Protein AF-A0A943I170-F1 (afdb_monomer)

Secondary structure (DSSP, 8-state):
--HHHHHHHHTS-HHHHHHHHTTSS---HHHHHHHHHHHT--THHHHS--SS-GGGS-SSHHHHHHHHHHHH-HHHHHHHHHTTT--HHHHHHHHHHHHHHHHHHTT--

InterPro domains:
  IPR001387 Cro/C1-type, helix-turn-helix domain [PF01381] (1-44)
  IPR001387 Cro/C1-type, helix-turn-helix domain [PS50943] (1-46)
  IPR001387 Cro/C1-type, helix-turn-helix domain [cd00093] (1-46)
  IPR010982 Lambda repressor-like, DNA-binding domain superfamily [G3DSA:1.10.260.40] (1-48)
  IPR010982 Lambda repressor-like, DNA-binding domain superfamily [SSF47413] (1-51)

Solvent-accessible surface area (backbone atoms only — not comparable to full-atom values): 6613 Å² total; per-residue (Å²): 139,52,65,61,59,52,13,62,76,70,74,48,54,49,69,56,52,53,31,40,79,67,68,75,44,78,78,56,69,75,54,44,50,51,48,19,65,73,70,71,44,63,59,58,76,81,66,60,78,79,82,78,60,82,72,67,83,41,91,47,68,67,59,37,52,50,50,51,53,36,70,75,31,66,68,56,36,52,54,52,61,74,47,68,86,54,54,72,67,59,47,51,52,52,52,52,49,54,52,50,52,53,57,53,59,70,70,74,113

Organism: NCBI:txid187327

Sequence (109 aa):
MSQTELSEMLGVSRSTVNKWMKQKAVPRMGLIEKMSSIFGVPKSFFLEEDAGDKRTYYLNPETAEMAEKLHSNEGLRILFKASEDLDPQKMKEVYNYINYLKSKEHNNE

Structure (mmCIF, N/CA/C/O backbone):
data_AF-A0A943I170-F1
#
_entry.id   AF-A0A943I170-F1
#
loop_
_atom_site.group_PDB
_atom_site.id
_atom_site.type_symbol
_atom_site.label_atom_id
_atom_site.label_alt_id
_atom_site.label_comp_id
_atom_site.label_asym_id
_atom_site.label_entity_id
_atom_site.label_seq_id
_atom_site.pdbx_PDB_ins_code
_atom_site.Cartn_x
_atom_site.Cartn_y
_atom_site.Cartn_z
_atom_site.occupancy
_atom_site.B_iso_or_equiv
_atom_site.auth_seq_id
_atom_site.auth_comp_id
_atom_site.auth_asym_id
_atom_site.auth_atom_id
_atom_site.pdbx_PDB_model_num
ATOM 1 N N . MET A 1 1 ? 0.242 -6.579 -10.118 1.00 81.25 1 MET A N 1
ATOM 2 C CA . MET A 1 1 ? 1.076 -6.186 -11.271 1.00 81.25 1 MET A CA 1
ATOM 3 C C . MET A 1 1 ? 2.296 -7.093 -11.354 1.00 81.25 1 MET A C 1
ATOM 5 O O . MET A 1 1 ? 2.955 -7.308 -10.342 1.00 81.25 1 MET A O 1
ATOM 9 N N . SER A 1 2 ? 2.583 -7.642 -12.530 1.00 93.56 2 SER A N 1
ATOM 10 C CA . SER A 1 2 ? 3.730 -8.508 -12.818 1.00 93.56 2 SER A CA 1
ATOM 11 C C . SER A 1 2 ? 4.931 -7.721 -13.372 1.00 93.56 2 SER A C 1
ATOM 13 O O . SER A 1 2 ? 4.800 -6.585 -13.824 1.00 93.56 2 SER A O 1
ATOM 15 N N . GLN A 1 3 ? 6.125 -8.334 -13.378 1.00 91.75 3 GLN A N 1
ATOM 16 C CA . GLN A 1 3 ? 7.323 -7.732 -13.992 1.00 91.75 3 GLN A CA 1
ATOM 17 C C . GLN A 1 3 ? 7.149 -7.458 -15.491 1.00 91.75 3 GLN A C 1
ATOM 19 O O . GLN A 1 3 ? 7.738 -6.512 -16.007 1.00 91.75 3 GLN A O 1
ATOM 24 N N . THR A 1 4 ? 6.392 -8.313 -16.183 1.00 95.00 4 THR A N 1
ATOM 25 C CA . THR A 1 4 ? 6.125 -8.183 -17.619 1.00 95.00 4 THR A CA 1
ATOM 26 C C . THR A 1 4 ? 5.271 -6.947 -17.875 1.00 95.00 4 THR A C 1
ATOM 28 O O . THR A 1 4 ? 5.708 -6.063 -18.606 1.00 95.00 4 THR A O 1
ATOM 31 N N . GLU A 1 5 ? 4.144 -6.824 -17.169 1.00 95.31 5 GLU A N 1
ATOM 32 C CA . GLU A 1 5 ? 3.248 -5.662 -17.256 1.00 95.31 5 GLU A CA 1
ATOM 33 C C . GLU A 1 5 ? 3.996 -4.356 -16.955 1.00 95.31 5 GLU A C 1
ATOM 35 O O . GLU A 1 5 ? 3.938 -3.407 -17.730 1.00 95.31 5 GLU A O 1
ATOM 40 N N . LEU A 1 6 ? 4.791 -4.322 -15.877 1.00 94.62 6 LEU A N 1
ATOM 41 C CA . LEU A 1 6 ? 5.575 -3.134 -15.526 1.00 94.62 6 LEU A CA 1
ATOM 42 C C . LEU A 1 6 ? 6.596 -2.769 -16.614 1.00 94.62 6 LEU A C 1
ATOM 44 O O . LEU A 1 6 ? 6.826 -1.592 -16.891 1.00 94.62 6 LEU A O 1
ATOM 48 N N . SER A 1 7 ? 7.227 -3.771 -17.231 1.00 96.00 7 SER A N 1
ATOM 49 C CA . SER A 1 7 ? 8.207 -3.544 -18.293 1.00 96.00 7 SER A CA 1
ATOM 50 C C . SER A 1 7 ? 7.566 -2.947 -19.550 1.00 96.00 7 SER A C 1
ATOM 52 O O . SER A 1 7 ? 8.119 -2.010 -20.126 1.00 96.00 7 SER A O 1
ATOM 54 N N . GLU A 1 8 ? 6.362 -3.406 -19.900 1.00 96.25 8 GLU A N 1
ATOM 55 C CA . GLU A 1 8 ? 5.566 -2.881 -21.012 1.00 96.25 8 GLU A CA 1
ATOM 56 C C . GLU A 1 8 ? 5.119 -1.440 -20.740 1.00 96.25 8 GLU A C 1
ATOM 58 O O . GLU A 1 8 ? 5.350 -0.563 -21.571 1.00 96.25 8 GLU A O 1
ATOM 63 N N . MET A 1 9 ? 4.588 -1.160 -19.544 1.00 94.75 9 MET A N 1
ATOM 64 C CA . MET A 1 9 ? 4.162 0.189 -19.139 1.00 94.75 9 MET A CA 1
ATOM 65 C C . MET A 1 9 ? 5.314 1.205 -19.150 1.00 94.75 9 MET A C 1
ATOM 67 O O . MET A 1 9 ? 5.128 2.373 -19.494 1.00 94.75 9 MET A O 1
ATOM 71 N N . LEU A 1 10 ? 6.520 0.775 -18.774 1.00 95.19 10 LEU A N 1
ATOM 72 C CA . LEU A 1 10 ? 7.703 1.635 -18.736 1.00 95.19 10 LEU A CA 1
ATOM 73 C C . LEU A 1 10 ? 8.452 1.707 -20.076 1.00 95.19 10 LEU A C 1
ATOM 75 O O . LEU A 1 10 ? 9.335 2.558 -20.223 1.00 95.19 10 LEU A O 1
ATOM 79 N N . GLY A 1 11 ? 8.110 0.854 -21.047 1.00 95.75 11 GLY A N 1
ATOM 80 C CA . GLY A 1 11 ? 8.807 0.753 -22.330 1.00 95.75 11 GLY A CA 1
ATOM 81 C C . GLY A 1 11 ? 10.245 0.242 -22.193 1.00 95.75 11 GLY A C 1
ATOM 82 O O . GLY A 1 11 ? 11.139 0.702 -22.903 1.00 95.75 11 GLY A O 1
ATOM 83 N N . VAL A 1 12 ? 10.498 -0.668 -21.248 1.00 96.00 12 VAL A N 1
ATOM 84 C CA . VAL A 1 12 ? 11.820 -1.267 -20.997 1.00 96.00 12 VAL A CA 1
ATOM 85 C C . VAL A 1 12 ? 11.753 -2.789 -21.076 1.00 96.00 12 VAL A C 1
ATOM 87 O O . VAL A 1 12 ? 10.689 -3.386 -20.996 1.00 96.00 12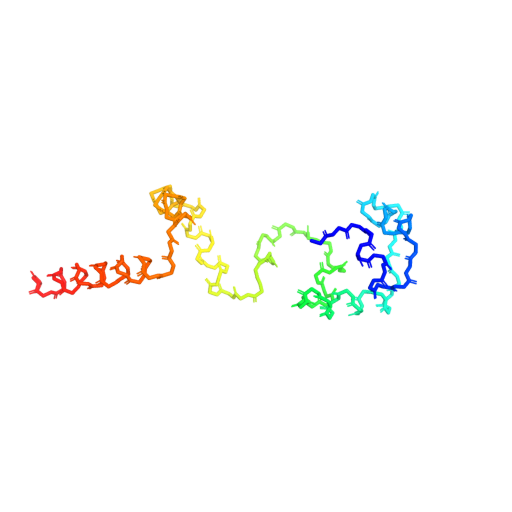 VAL A O 1
ATOM 90 N N . SER A 1 13 ? 12.902 -3.457 -21.196 1.00 96.81 13 SER A N 1
ATOM 91 C CA . SER A 1 13 ? 12.920 -4.924 -21.169 1.00 96.81 13 SER A CA 1
ATOM 92 C C . SER A 1 13 ? 12.587 -5.472 -19.775 1.00 96.81 13 SER A C 1
ATOM 94 O O . SER A 1 13 ? 13.012 -4.912 -18.758 1.00 96.81 13 SER A O 1
ATOM 96 N N . ARG A 1 14 ? 11.938 -6.641 -19.710 1.00 96.56 14 ARG A N 1
ATOM 97 C CA . ARG A 1 14 ? 11.738 -7.383 -18.450 1.00 96.56 14 ARG A CA 1
ATOM 98 C C . ARG A 1 14 ? 13.057 -7.638 -17.711 1.00 96.56 14 ARG A C 1
ATOM 100 O O . ARG A 1 14 ? 13.119 -7.550 -16.486 1.00 96.56 14 ARG A O 1
ATOM 107 N N . SER A 1 15 ? 14.138 -7.892 -18.450 1.00 96.00 15 SER A N 1
ATOM 108 C CA . SER A 1 15 ? 15.486 -8.054 -17.894 1.00 96.00 15 SER A CA 1
ATOM 109 C C . SER A 1 15 ? 15.988 -6.791 -17.188 1.00 96.00 15 SER A C 1
ATOM 111 O O . SER A 1 15 ? 16.687 -6.901 -16.182 1.00 96.00 15 SER A O 1
ATOM 113 N N . THR A 1 16 ? 15.623 -5.601 -17.676 1.00 96.00 16 THR A N 1
ATOM 114 C CA . THR A 1 16 ? 15.939 -4.316 -17.036 1.00 96.00 16 THR A CA 1
ATOM 115 C C . THR A 1 16 ? 15.223 -4.196 -15.692 1.00 96.00 16 THR A C 1
ATOM 117 O O . THR A 1 16 ? 15.877 -3.944 -14.684 1.00 96.00 16 THR A O 1
ATOM 120 N N . VAL A 1 17 ? 13.916 -4.477 -15.654 1.00 95.25 17 VAL A N 1
ATOM 121 C CA . VAL A 1 17 ? 13.124 -4.472 -14.410 1.00 95.25 17 VAL A CA 1
ATOM 122 C C . VAL A 1 17 ? 13.682 -5.474 -13.396 1.00 95.25 17 VAL A C 1
ATOM 124 O O . VAL A 1 17 ? 13.874 -5.146 -12.228 1.00 95.25 17 VAL A O 1
ATOM 127 N N . ASN A 1 18 ? 14.043 -6.680 -13.844 1.00 95.50 18 ASN A N 1
ATOM 128 C CA . ASN A 1 18 ? 14.649 -7.698 -12.984 1.00 95.50 18 ASN A CA 1
ATOM 129 C C . ASN A 1 18 ? 16.002 -7.254 -12.393 1.00 95.50 18 ASN A C 1
ATOM 131 O O . ASN A 1 18 ? 16.327 -7.617 -11.264 1.00 95.50 18 ASN A O 1
ATOM 135 N N . LYS A 1 19 ? 16.802 -6.462 -13.124 1.00 96.50 19 LYS A N 1
ATOM 136 C CA . LYS A 1 19 ? 18.041 -5.880 -12.576 1.00 96.50 19 LYS A CA 1
ATOM 137 C C . LYS A 1 19 ? 17.744 -4.882 -11.458 1.00 96.50 19 LYS A C 1
ATOM 139 O O . LYS A 1 19 ? 18.453 -4.921 -10.458 1.00 96.50 19 LYS A O 1
ATOM 144 N N . TRP A 1 20 ? 16.708 -4.051 -11.599 1.00 94.12 20 TRP A N 1
ATOM 145 C CA . TRP A 1 20 ? 16.290 -3.108 -10.555 1.00 94.12 20 TRP A CA 1
ATOM 146 C C . TRP A 1 20 ? 15.803 -3.825 -9.296 1.00 94.12 20 TRP A C 1
ATOM 148 O O . TRP A 1 20 ? 16.264 -3.517 -8.205 1.00 94.12 20 TRP A O 1
ATOM 158 N N . MET A 1 21 ? 14.966 -4.858 -9.441 1.00 89.81 21 MET A N 1
ATOM 159 C CA . MET A 1 21 ? 14.481 -5.648 -8.297 1.00 89.81 21 MET A CA 1
ATOM 160 C C . MET A 1 21 ? 15.603 -6.376 -7.549 1.00 89.81 21 MET A C 1
ATOM 162 O O . MET A 1 21 ? 15.507 -6.603 -6.350 1.00 89.81 21 MET A O 1
ATOM 166 N N . LYS A 1 22 ? 16.678 -6.742 -8.256 1.00 92.94 22 LYS A N 1
ATOM 167 C CA . LYS A 1 22 ? 17.887 -7.338 -7.669 1.00 92.94 22 LYS A CA 1
ATOM 168 C C . LYS A 1 22 ? 18.918 -6.297 -7.224 1.00 92.94 22 LYS A C 1
ATOM 170 O O . LYS A 1 22 ? 20.045 -6.687 -6.933 1.00 92.94 22 LYS A O 1
ATOM 175 N N . GLN A 1 23 ? 18.574 -5.007 -7.264 1.00 89.31 23 GLN A N 1
ATOM 176 C CA . GLN A 1 23 ? 19.451 -3.882 -6.920 1.00 89.31 23 GLN A CA 1
ATOM 177 C C . GLN A 1 23 ? 20.785 -3.877 -7.697 1.00 89.31 23 GLN A C 1
ATOM 179 O O . GLN A 1 23 ? 21.784 -3.320 -7.262 1.00 89.31 23 GLN A O 1
ATOM 184 N N . LYS A 1 24 ? 20.816 -4.492 -8.888 1.00 93.94 24 LYS A N 1
ATOM 185 C CA . LYS A 1 24 ? 22.007 -4.540 -9.759 1.00 93.94 24 LYS A CA 1
ATOM 186 C C . LYS A 1 24 ? 22.147 -3.307 -10.649 1.00 93.94 24 LYS A C 1
ATOM 188 O O . LYS A 1 24 ? 23.150 -3.153 -11.338 1.00 93.94 24 LYS A O 1
ATOM 193 N N . ALA A 1 25 ? 21.098 -2.498 -10.721 1.00 92.75 25 ALA A N 1
ATOM 194 C CA . ALA A 1 25 ? 21.035 -1.248 -11.457 1.00 92.75 25 ALA A CA 1
ATOM 195 C C . ALA A 1 25 ? 19.934 -0.378 -10.844 1.00 92.75 25 ALA A C 1
ATOM 197 O O . ALA A 1 25 ? 19.016 -0.906 -10.217 1.00 92.75 25 ALA A O 1
ATOM 198 N N . VAL A 1 26 ? 19.982 0.924 -11.108 1.00 90.19 26 VAL A N 1
ATOM 199 C CA . VAL A 1 26 ? 18.964 1.889 -10.672 1.00 90.19 26 VAL A CA 1
ATOM 200 C C . VAL A 1 26 ? 18.241 2.449 -11.908 1.00 90.19 26 VAL A C 1
ATOM 202 O O . VAL A 1 26 ? 18.885 2.645 -12.949 1.00 90.19 26 VAL A O 1
ATOM 205 N N . PRO A 1 27 ? 16.912 2.665 -11.867 1.00 93.50 27 PRO A N 1
ATOM 206 C CA . PRO A 1 27 ? 16.194 3.325 -12.954 1.00 93.50 27 PRO A CA 1
ATOM 207 C C . PRO A 1 27 ? 16.701 4.759 -13.177 1.00 93.50 27 PRO A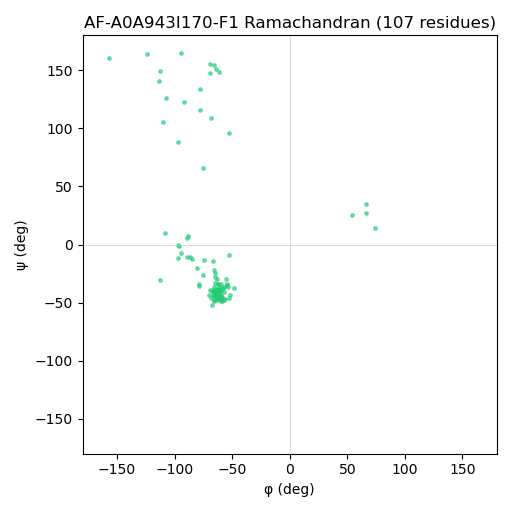 C 1
ATOM 209 O O . PRO A 1 27 ? 17.101 5.446 -12.242 1.00 93.50 27 PRO A O 1
ATOM 212 N N . ARG A 1 28 ? 16.660 5.250 -14.422 1.00 94.31 28 ARG A N 1
ATOM 213 C CA . ARG A 1 28 ? 16.944 6.672 -14.701 1.00 94.31 28 ARG A CA 1
ATOM 214 C C . ARG A 1 28 ? 15.820 7.554 -14.156 1.00 94.31 28 ARG A C 1
ATOM 216 O O . ARG A 1 28 ? 14.677 7.113 -14.124 1.00 94.31 28 ARG A O 1
ATOM 223 N N . MET A 1 29 ? 16.111 8.822 -13.856 1.00 93.56 29 MET A N 1
ATOM 224 C CA . MET A 1 29 ? 15.139 9.750 -13.253 1.0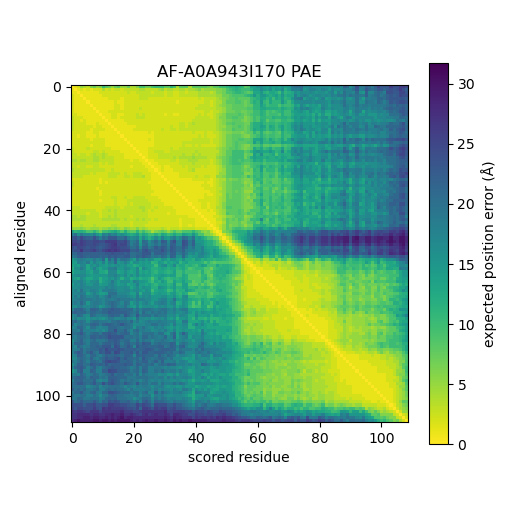0 93.56 29 MET A CA 1
ATOM 225 C C . MET A 1 29 ? 13.797 9.825 -14.008 1.00 93.56 29 MET A C 1
ATOM 227 O O . MET A 1 29 ? 12.746 9.716 -13.391 1.00 93.56 29 MET A O 1
ATOM 231 N N . GLY A 1 30 ? 13.803 9.884 -15.345 1.00 94.50 30 GLY A N 1
ATOM 232 C CA . GLY A 1 30 ? 12.553 9.887 -16.123 1.00 94.50 30 GLY A CA 1
ATOM 233 C C . GLY A 1 30 ? 11.726 8.592 -16.011 1.00 94.50 30 GLY A C 1
ATOM 234 O O . GLY A 1 30 ? 10.513 8.613 -16.189 1.00 94.50 30 GLY A O 1
ATOM 235 N N . LEU A 1 31 ? 12.354 7.454 -15.693 1.00 95.56 31 LEU A N 1
ATOM 236 C CA . LEU A 1 31 ? 11.642 6.207 -15.384 1.00 95.56 31 LEU A CA 1
ATOM 237 C C . LEU A 1 31 ? 11.102 6.218 -13.952 1.00 95.56 31 LEU A C 1
ATOM 239 O O . LEU A 1 31 ? 9.999 5.731 -13.737 1.00 95.56 31 LEU A O 1
ATOM 243 N N . ILE A 1 32 ? 11.826 6.823 -13.006 1.00 94.69 32 ILE A N 1
ATOM 244 C CA . ILE A 1 32 ? 11.345 7.047 -11.633 1.00 94.69 32 ILE A CA 1
ATOM 245 C C . ILE A 1 32 ? 10.097 7.936 -11.646 1.00 94.69 32 ILE A C 1
ATOM 247 O O . ILE A 1 32 ? 9.131 7.651 -10.948 1.00 94.69 32 ILE A O 1
ATOM 251 N N . GLU A 1 33 ? 10.065 8.965 -12.493 1.00 94.62 33 GLU A N 1
ATOM 252 C CA . GLU A 1 33 ? 8.881 9.808 -12.694 1.00 94.62 33 GLU A CA 1
ATOM 253 C C . GLU A 1 33 ? 7.683 9.028 -13.227 1.00 94.62 33 GLU A C 1
ATOM 255 O O . GLU A 1 33 ? 6.591 9.128 -12.674 1.00 94.62 33 GLU A O 1
ATOM 260 N N . LYS A 1 34 ? 7.887 8.191 -14.249 1.00 95.31 34 LYS A N 1
ATOM 261 C CA . LYS A 1 34 ? 6.820 7.321 -14.759 1.00 95.31 34 LYS A CA 1
ATOM 262 C C . LYS A 1 34 ? 6.328 6.342 -13.697 1.00 95.31 34 LYS A C 1
ATOM 264 O O . LYS A 1 34 ? 5.125 6.160 -13.558 1.00 95.31 34 LYS A O 1
ATOM 269 N N . MET A 1 35 ? 7.237 5.732 -12.938 1.00 94.12 35 MET A N 1
ATOM 270 C CA . MET A 1 35 ? 6.880 4.837 -11.834 1.00 94.12 35 MET A CA 1
ATOM 271 C C . MET A 1 35 ? 6.072 5.583 -10.768 1.00 94.12 35 MET A C 1
ATOM 273 O O . MET A 1 35 ? 5.014 5.107 -10.376 1.00 94.12 35 MET A O 1
ATOM 277 N N . SER A 1 36 ? 6.503 6.781 -10.371 1.00 93.06 36 SER A N 1
ATOM 278 C CA . SER A 1 36 ? 5.768 7.662 -9.456 1.00 93.06 36 SER A CA 1
ATOM 279 C C . SER A 1 36 ? 4.328 7.896 -9.922 1.00 93.06 36 SER A C 1
ATOM 281 O O . SER A 1 36 ? 3.400 7.714 -9.137 1.00 93.06 36 SER A O 1
ATOM 283 N N . SER A 1 37 ? 4.115 8.181 -11.211 1.00 93.38 37 SER A N 1
ATOM 284 C CA . SER A 1 37 ? 2.766 8.321 -11.773 1.00 93.38 37 SER A CA 1
ATOM 285 C C . SER A 1 37 ? 1.966 7.012 -11.805 1.00 93.38 37 SER A C 1
ATOM 287 O O . SER A 1 37 ? 0.775 7.039 -11.519 1.00 93.38 37 SER A O 1
ATOM 289 N N . ILE A 1 38 ? 2.592 5.875 -12.134 1.00 93.19 38 ILE A N 1
ATOM 290 C CA . ILE A 1 38 ? 1.924 4.559 -12.202 1.00 93.19 38 ILE A CA 1
ATOM 291 C C . ILE A 1 38 ? 1.448 4.103 -10.821 1.00 93.19 38 ILE A C 1
ATOM 293 O O . ILE A 1 38 ? 0.338 3.598 -10.682 1.00 93.19 38 ILE A O 1
ATOM 297 N N . PHE A 1 39 ? 2.300 4.255 -9.809 1.00 90.31 39 PHE A N 1
ATOM 298 C CA . PHE A 1 39 ? 2.028 3.780 -8.455 1.00 90.31 39 PHE A CA 1
ATOM 299 C C . PHE A 1 39 ? 1.315 4.815 -7.581 1.00 90.31 39 PHE A C 1
ATOM 301 O O . PHE A 1 39 ? 0.872 4.474 -6.489 1.00 90.31 39 PHE A O 1
ATOM 308 N N . GLY A 1 40 ? 1.220 6.069 -8.034 1.00 88.75 40 GLY A N 1
ATOM 309 C CA . GLY A 1 40 ? 0.635 7.156 -7.249 1.00 88.75 40 GLY A CA 1
ATOM 310 C C . GLY A 1 40 ? 1.455 7.518 -6.007 1.00 88.75 40 GLY A C 1
ATOM 311 O O . GLY A 1 40 ? 0.895 8.002 -5.029 1.00 88.75 40 GLY A O 1
ATOM 312 N N . VAL A 1 41 ? 2.769 7.277 -6.031 1.00 86.62 41 VAL A N 1
ATOM 313 C CA . VAL A 1 41 ? 3.692 7.573 -4.921 1.00 86.62 41 VAL A CA 1
ATOM 314 C C . VAL A 1 41 ? 4.651 8.695 -5.319 1.00 86.62 41 VAL A C 1
ATOM 316 O O . VAL A 1 41 ? 4.985 8.807 -6.501 1.00 86.62 41 VAL A O 1
ATOM 319 N N . PRO A 1 42 ? 5.125 9.543 -4.392 1.00 87.69 42 PRO A N 1
ATOM 320 C CA . PRO A 1 42 ? 6.092 10.590 -4.715 1.00 87.69 42 PRO A CA 1
ATOM 321 C C . PRO A 1 42 ? 7.438 9.996 -5.154 1.00 87.69 42 PRO A C 1
ATOM 323 O O . PRO A 1 42 ? 7.810 8.900 -4.749 1.00 87.69 42 PRO A O 1
ATOM 326 N N . LYS A 1 43 ? 8.213 10.739 -5.957 1.00 89.12 43 LYS A N 1
ATOM 327 C CA . LYS A 1 43 ? 9.556 10.309 -6.394 1.00 89.12 43 LYS A CA 1
ATOM 328 C C . LYS A 1 43 ? 10.488 9.955 -5.228 1.00 89.12 43 LYS A C 1
ATOM 330 O O . LYS A 1 43 ? 11.298 9.045 -5.374 1.00 89.12 43 LYS A O 1
ATOM 335 N N . SER A 1 44 ? 10.370 10.669 -4.105 1.00 84.81 44 SER A N 1
ATOM 336 C CA . SER A 1 44 ? 11.148 10.427 -2.884 1.00 84.81 44 SER A CA 1
ATOM 337 C C . SER A 1 44 ? 11.028 8.987 -2.393 1.00 84.81 44 SER A C 1
ATOM 339 O O . SER A 1 44 ? 12.030 8.422 -1.976 1.00 84.81 44 SER A O 1
ATOM 341 N N . PHE A 1 45 ? 9.868 8.348 -2.580 1.00 84.69 45 PHE A N 1
ATOM 342 C CA . PHE A 1 45 ? 9.637 6.942 -2.233 1.00 84.69 45 PHE A CA 1
ATOM 343 C C . PHE A 1 45 ? 10.642 5.974 -2.884 1.00 84.69 45 PHE A C 1
ATOM 345 O O . PHE A 1 45 ? 10.934 4.920 -2.337 1.00 84.69 45 PHE A O 1
ATOM 352 N N . PHE A 1 46 ? 11.174 6.309 -4.065 1.00 85.25 46 PHE A N 1
ATOM 353 C CA . PHE A 1 46 ? 12.155 5.474 -4.773 1.00 85.25 46 PHE A CA 1
ATO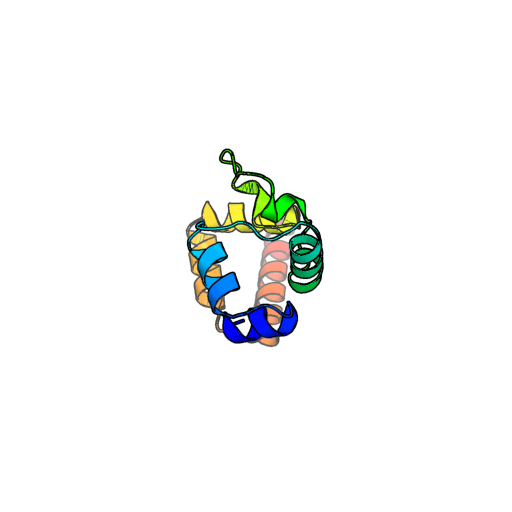M 354 C C . PHE A 1 46 ? 13.610 5.892 -4.539 1.00 85.25 46 PHE A C 1
ATOM 356 O O . PHE A 1 46 ? 14.514 5.188 -4.990 1.00 85.25 46 PHE A O 1
ATOM 363 N N . LEU A 1 47 ? 13.838 7.068 -3.950 1.00 83.44 47 LEU A N 1
ATOM 364 C CA . LEU A 1 47 ? 15.151 7.715 -3.875 1.00 83.44 47 LEU A CA 1
ATOM 365 C C . LEU A 1 47 ? 15.698 7.785 -2.452 1.00 83.44 47 LEU A C 1
ATOM 367 O O . LEU A 1 47 ? 16.914 7.799 -2.279 1.00 83.44 47 LEU A O 1
ATOM 371 N N . GLU A 1 48 ? 14.825 7.873 -1.455 1.00 77.31 48 GLU A N 1
ATOM 372 C CA . GLU A 1 48 ? 15.221 7.920 -0.055 1.00 77.31 48 GLU A CA 1
ATOM 373 C C . GLU A 1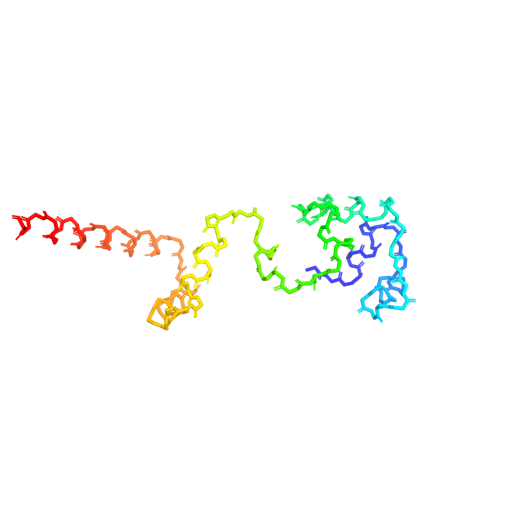 48 ? 15.577 6.498 0.399 1.00 77.31 48 GLU A C 1
ATOM 375 O O . GLU A 1 48 ? 14.747 5.591 0.379 1.00 77.31 48 GLU A O 1
ATOM 380 N N . GLU A 1 49 ? 16.845 6.279 0.760 1.00 61.72 49 GLU A N 1
ATOM 381 C CA . GLU A 1 49 ? 17.245 5.083 1.499 1.00 61.72 49 GLU A CA 1
ATOM 382 C C . GLU A 1 49 ? 16.633 5.203 2.894 1.00 61.72 49 GLU A C 1
ATOM 384 O O . GLU A 1 49 ? 17.044 6.064 3.674 1.00 61.72 49 GLU A O 1
ATOM 389 N N . ASP A 1 50 ? 15.623 4.382 3.191 1.00 54.97 50 ASP A N 1
ATOM 390 C CA . ASP A 1 50 ? 14.991 4.313 4.506 1.00 54.97 50 ASP A CA 1
ATOM 391 C C . ASP A 1 50 ? 16.055 4.091 5.594 1.00 54.97 50 ASP A C 1
ATOM 393 O O . ASP A 1 50 ? 16.418 2.963 5.938 1.00 54.97 50 ASP A O 1
ATOM 397 N N . ALA A 1 51 ? 16.511 5.172 6.221 1.00 42.91 51 ALA A N 1
ATOM 398 C CA . ALA A 1 51 ? 17.112 5.121 7.541 1.00 42.91 51 ALA A CA 1
ATOM 399 C C . ALA A 1 51 ? 15.986 4.924 8.572 1.00 42.91 51 ALA A C 1
ATOM 401 O O . ALA A 1 51 ? 15.690 5.794 9.382 1.00 42.91 51 ALA A O 1
ATOM 402 N N . GLY A 1 52 ? 15.331 3.762 8.518 1.00 46.09 52 GLY A N 1
ATOM 403 C CA . GLY A 1 52 ? 14.569 3.206 9.633 1.00 46.09 52 GLY A CA 1
ATOM 404 C C . GLY A 1 52 ? 13.221 3.842 9.973 1.00 46.09 52 GLY A C 1
ATOM 405 O O . GLY A 1 52 ? 12.697 3.525 11.043 1.00 46.09 52 GLY A O 1
ATOM 406 N N . ASP A 1 53 ? 12.626 4.677 9.120 1.00 49.75 53 ASP A N 1
ATOM 407 C CA . ASP A 1 53 ? 11.341 5.295 9.445 1.00 49.75 53 ASP A CA 1
ATOM 408 C C . ASP A 1 53 ? 10.158 4.541 8.819 1.00 49.75 53 ASP A C 1
ATOM 410 O O . ASP A 1 53 ? 9.683 4.864 7.738 1.00 49.75 53 ASP A O 1
ATOM 414 N N . LYS A 1 54 ? 9.628 3.539 9.537 1.00 50.66 54 LYS A N 1
ATOM 415 C CA . LYS A 1 54 ? 8.410 2.774 9.169 1.00 50.66 54 LYS A CA 1
ATOM 416 C C . LYS A 1 54 ? 7.179 3.651 8.858 1.00 50.66 54 LYS A C 1
ATOM 418 O O . LYS A 1 54 ? 6.175 3.140 8.366 1.00 50.66 54 LYS A O 1
ATOM 423 N N . ARG A 1 55 ? 7.253 4.960 9.128 1.00 51.00 55 ARG A N 1
ATOM 424 C CA . ARG A 1 55 ? 6.217 5.966 8.873 1.00 51.00 55 ARG A CA 1
ATOM 425 C C . ARG A 1 55 ? 5.925 6.226 7.386 1.00 51.00 55 ARG A C 1
ATOM 427 O O . ARG A 1 55 ? 4.899 6.833 7.105 1.00 51.00 55 ARG A O 1
ATOM 434 N N . THR A 1 56 ? 6.761 5.788 6.440 1.00 56.09 56 THR A N 1
ATOM 435 C CA . THR A 1 56 ? 6.623 6.133 5.004 1.00 56.09 56 THR A CA 1
ATOM 436 C C . THR A 1 56 ? 5.859 5.115 4.150 1.00 56.09 56 THR A C 1
ATOM 438 O O . THR A 1 56 ? 5.546 5.419 2.998 1.00 56.09 56 THR A O 1
ATOM 441 N N . TYR A 1 57 ? 5.499 3.933 4.675 1.00 68.81 57 TYR A N 1
ATOM 442 C CA . TYR A 1 57 ? 4.761 2.930 3.885 1.00 68.81 57 TYR A CA 1
ATOM 443 C C . TYR A 1 57 ? 3.355 3.410 3.477 1.00 68.81 57 TYR A C 1
ATOM 445 O O . TYR A 1 57 ? 2.871 3.081 2.394 1.00 68.81 57 TYR A O 1
ATOM 453 N N . TYR A 1 58 ? 2.708 4.220 4.319 1.00 76.44 58 TYR A N 1
ATOM 454 C CA . TYR A 1 58 ? 1.403 4.818 4.043 1.00 76.44 58 TYR A CA 1
ATOM 455 C C . TYR A 1 58 ? 1.556 6.314 3.759 1.00 76.44 58 TYR A C 1
ATOM 457 O O . TYR A 1 58 ? 2.098 7.054 4.572 1.00 76.44 58 TYR A O 1
ATOM 465 N N . LEU A 1 59 ? 1.029 6.778 2.621 1.00 73.31 59 LEU A N 1
ATOM 466 C CA . LEU A 1 59 ? 1.074 8.199 2.243 1.00 73.31 59 LEU A CA 1
ATOM 467 C C . LEU A 1 59 ? 0.079 9.063 3.030 1.00 73.31 59 LEU A C 1
ATOM 469 O O . LEU A 1 59 ? 0.271 10.269 3.166 1.00 73.31 59 LEU A O 1
ATOM 473 N N . ASN A 1 60 ? -1.007 8.454 3.509 1.00 81.62 60 ASN A N 1
ATOM 474 C CA . ASN A 1 60 ? -2.018 9.120 4.316 1.00 81.62 60 ASN A CA 1
ATOM 475 C C . ASN A 1 60 ? -1.664 8.956 5.814 1.00 81.62 60 ASN A C 1
ATOM 477 O O . ASN A 1 60 ? -1.595 7.814 6.280 1.00 81.62 60 ASN A O 1
ATOM 481 N N . PRO A 1 61 ? -1.496 10.058 6.577 1.00 80.69 61 PRO A N 1
ATOM 482 C CA . PRO A 1 61 ? -1.200 10.010 8.011 1.00 80.69 61 PRO A CA 1
ATOM 483 C C . PRO A 1 61 ? -2.242 9.256 8.849 1.00 80.69 61 PRO A C 1
ATOM 485 O O . PRO A 1 61 ? -1.876 8.529 9.765 1.00 80.69 61 PRO A O 1
ATOM 488 N N . GLU A 1 62 ? -3.527 9.384 8.521 1.00 82.56 62 GLU A N 1
ATOM 489 C CA . GLU A 1 62 ? -4.622 8.675 9.193 1.00 82.56 62 GLU A CA 1
ATOM 490 C C . GLU A 1 62 ? -4.523 7.163 8.955 1.00 82.56 62 GLU A C 1
ATOM 492 O O . GLU A 1 62 ? -4.675 6.363 9.878 1.00 82.56 62 GLU A O 1
ATOM 497 N N . THR A 1 63 ? -4.204 6.754 7.722 1.00 83.31 63 THR A N 1
ATOM 498 C CA . THR A 1 63 ? -3.977 5.339 7.399 1.00 83.31 63 THR A CA 1
ATOM 499 C C . THR A 1 63 ? -2.743 4.798 8.117 1.00 83.31 63 THR A C 1
ATOM 501 O O . THR A 1 63 ? -2.793 3.686 8.639 1.00 83.31 63 THR A O 1
ATOM 504 N N . ALA A 1 64 ? -1.663 5.584 8.193 1.00 84.38 64 ALA A N 1
ATOM 505 C CA . ALA A 1 64 ? -0.469 5.220 8.950 1.00 84.38 64 ALA A CA 1
ATOM 506 C C . ALA A 1 64 ? -0.796 5.010 10.436 1.00 84.38 64 ALA A C 1
ATOM 508 O O . ALA A 1 64 ? -0.464 3.975 11.007 1.00 84.38 64 ALA A O 1
ATOM 509 N N . GLU A 1 65 ? -1.517 5.951 11.049 1.00 86.44 65 GLU A N 1
ATOM 510 C CA . GLU A 1 65 ? -1.931 5.862 12.449 1.00 86.44 65 GLU A CA 1
ATOM 511 C C . GLU A 1 65 ? -2.827 4.641 12.708 1.00 86.44 65 GLU A C 1
ATOM 513 O O . GLU A 1 65 ? -2.639 3.918 13.689 1.00 86.44 65 GLU A O 1
ATOM 518 N N . MET A 1 66 ? -3.791 4.373 11.823 1.00 86.06 66 MET A N 1
ATOM 519 C CA . MET A 1 66 ? -4.666 3.208 11.945 1.00 86.06 66 MET A CA 1
ATOM 520 C C . MET A 1 66 ? -3.891 1.895 11.787 1.00 86.06 66 MET A C 1
ATOM 522 O O . MET A 1 66 ? -4.132 0.954 12.546 1.00 86.06 66 MET A O 1
ATOM 526 N N . ALA A 1 67 ? -2.942 1.826 10.852 1.00 85.44 67 ALA A N 1
ATOM 527 C CA . ALA A 1 67 ? -2.087 0.660 10.679 1.00 85.44 67 ALA A CA 1
ATOM 528 C C . ALA A 1 67 ? -1.208 0.405 11.912 1.00 85.44 67 ALA A C 1
ATOM 530 O O . ALA A 1 67 ? -1.107 -0.738 12.357 1.00 85.44 67 ALA A O 1
ATOM 531 N N . GLU A 1 68 ? -0.643 1.452 12.517 1.00 85.19 68 GLU A N 1
ATOM 532 C CA . GLU A 1 68 ? 0.113 1.344 13.770 1.00 85.19 68 GLU A CA 1
ATOM 533 C C . GLU A 1 68 ? -0.771 0.867 14.933 1.00 85.19 68 GLU A C 1
ATOM 535 O O . GLU A 1 68 ? -0.387 -0.026 15.696 1.00 85.19 68 GLU A O 1
ATOM 540 N N . LYS A 1 69 ? -2.004 1.380 15.042 1.00 86.94 69 LYS A N 1
ATOM 541 C CA . LYS A 1 69 ? -2.993 0.909 16.031 1.00 86.94 69 LYS A CA 1
ATOM 542 C C . LYS A 1 69 ? -3.351 -0.566 15.834 1.00 86.94 69 LYS A C 1
ATOM 544 O O . LYS A 1 69 ? -3.404 -1.314 16.807 1.00 86.94 69 LYS A O 1
ATOM 549 N N . LEU A 1 70 ? -3.566 -1.001 14.593 1.00 87.50 70 LEU A N 1
ATOM 550 C CA . LEU A 1 70 ? -3.832 -2.405 14.257 1.00 87.50 70 LEU A CA 1
ATOM 551 C C . LEU A 1 70 ? -2.625 -3.305 14.539 1.00 87.50 70 LEU A C 1
ATOM 553 O O . LEU A 1 70 ? -2.794 -4.439 14.973 1.00 87.50 70 LEU A O 1
ATOM 557 N N . HIS A 1 71 ? -1.408 -2.818 14.302 1.00 82.88 71 HIS A N 1
ATOM 558 C CA . HIS A 1 71 ? -0.192 -3.586 14.547 1.00 82.88 71 HIS A CA 1
ATOM 559 C C . HIS A 1 71 ? 0.075 -3.778 16.044 1.00 82.88 71 HIS A C 1
ATOM 561 O O . HIS A 1 71 ? 0.431 -4.875 16.476 1.00 82.88 71 HIS A O 1
ATOM 567 N N . SER A 1 72 ? -0.105 -2.715 16.830 1.00 88.31 72 SER A N 1
ATOM 568 C CA . SER A 1 72 ? 0.177 -2.687 18.270 1.00 88.31 72 SER A CA 1
ATOM 569 C C . SER A 1 72 ? -0.926 -3.300 19.140 1.00 88.31 72 SER A C 1
ATOM 571 O O . SER A 1 72 ? -0.648 -3.698 20.271 1.00 88.31 72 SER A O 1
ATOM 573 N N . ASN A 1 73 ? -2.160 -3.418 18.637 1.00 91.75 73 ASN A N 1
ATOM 574 C CA . ASN A 1 73 ? -3.285 -3.996 19.370 1.00 91.75 73 ASN A CA 1
ATOM 575 C C . ASN A 1 73 ? -3.701 -5.354 18.784 1.00 91.75 73 ASN A C 1
ATOM 577 O O . ASN A 1 73 ? -4.367 -5.437 17.751 1.00 91.75 73 ASN A O 1
ATOM 581 N N . GLU A 1 74 ? -3.355 -6.433 19.489 1.00 87.50 74 GLU A N 1
ATOM 582 C CA . GLU A 1 74 ? -3.658 -7.802 19.062 1.00 87.50 74 GLU A CA 1
ATOM 583 C C . GLU A 1 74 ? -5.161 -8.063 18.882 1.00 87.50 74 GLU A C 1
ATOM 585 O O . GLU A 1 74 ? -5.554 -8.714 17.912 1.00 87.50 74 GLU A O 1
ATOM 590 N N . GLY A 1 75 ? -6.005 -7.520 19.764 1.00 85.31 75 GLY A N 1
ATOM 591 C CA . GLY A 1 75 ? -7.457 -7.667 19.673 1.00 85.31 75 GLY A CA 1
ATOM 592 C C . GLY A 1 75 ? -8.017 -7.030 18.402 1.00 85.31 75 GLY A C 1
ATOM 593 O O . GLY A 1 75 ? -8.749 -7.680 17.656 1.00 85.31 75 GLY A O 1
ATOM 594 N N . LEU A 1 76 ? -7.610 -5.792 18.100 1.00 86.12 76 LEU A N 1
ATOM 595 C CA . LEU A 1 76 ? -8.006 -5.114 16.862 1.00 86.12 76 LEU A CA 1
ATOM 596 C C . LEU A 1 76 ? -7.494 -5.852 15.621 1.00 86.12 76 LEU A C 1
ATOM 598 O O . LEU A 1 76 ? -8.225 -5.980 14.641 1.00 86.12 76 LEU A O 1
ATOM 602 N N . ARG A 1 77 ? -6.275 -6.397 15.673 1.00 86.00 77 ARG A N 1
ATOM 603 C CA . ARG A 1 77 ? -5.704 -7.189 14.579 1.00 86.00 77 ARG A CA 1
ATOM 604 C C . ARG A 1 77 ? -6.510 -8.452 14.285 1.00 86.00 77 ARG A C 1
ATOM 606 O O . ARG A 1 77 ? -6.765 -8.757 13.122 1.00 86.00 77 ARG A O 1
ATOM 613 N N . ILE A 1 78 ? -6.896 -9.195 15.324 1.00 85.62 78 ILE A N 1
ATOM 614 C CA . ILE A 1 78 ? -7.693 -10.422 15.185 1.00 85.62 78 ILE A CA 1
ATOM 615 C C . ILE A 1 78 ? -9.069 -10.093 14.608 1.00 85.62 78 ILE A C 1
ATOM 617 O O . ILE A 1 78 ? -9.510 -10.771 13.683 1.00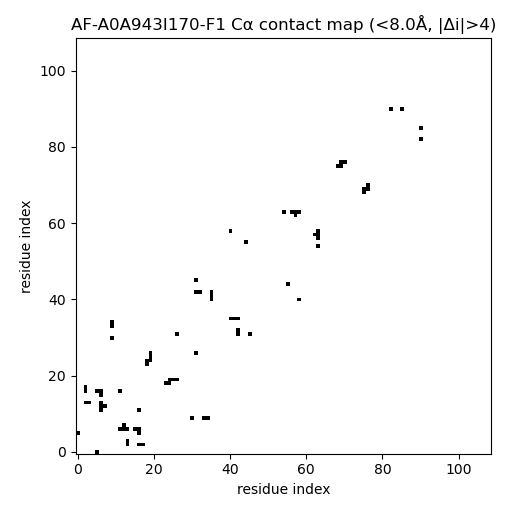 85.62 78 ILE A O 1
ATOM 621 N N . LEU A 1 79 ? -9.715 -9.035 15.107 1.00 84.25 79 LEU A N 1
ATOM 622 C CA . LEU A 1 79 ? -11.010 -8.586 14.598 1.00 84.25 79 LEU A CA 1
ATOM 623 C C . LEU A 1 79 ? -10.933 -8.174 13.123 1.00 84.25 79 LEU A C 1
ATOM 625 O O . LEU A 1 79 ? -11.782 -8.593 12.344 1.00 84.25 79 LEU A O 1
ATOM 629 N N . PHE A 1 80 ? -9.903 -7.416 12.731 1.00 84.69 80 PHE A N 1
ATOM 630 C CA . PHE A 1 80 ? -9.687 -7.014 11.339 1.00 84.69 80 PHE A CA 1
ATOM 631 C C . PHE A 1 80 ? -9.444 -8.214 10.417 1.00 84.69 80 PHE A C 1
ATOM 633 O O . PHE A 1 80 ? -10.014 -8.301 9.337 1.00 84.69 80 PHE A O 1
ATOM 640 N N . LYS A 1 81 ? -8.632 -9.182 10.854 1.00 84.00 81 LYS A N 1
ATOM 641 C CA . LYS A 1 81 ? -8.402 -10.409 10.084 1.00 84.00 81 LYS A CA 1
ATOM 642 C C . LYS A 1 81 ? -9.682 -11.232 9.930 1.00 84.00 81 LYS A C 1
ATOM 644 O O . LYS A 1 81 ? -9.954 -11.752 8.858 1.00 84.00 81 LYS A O 1
ATOM 649 N N . ALA A 1 82 ? -10.474 -11.351 10.993 1.00 86.19 82 ALA A N 1
ATOM 650 C CA . ALA A 1 82 ? -11.744 -12.068 10.945 1.00 86.19 82 ALA A CA 1
ATOM 651 C C . ALA A 1 82 ? -12.776 -11.389 10.027 1.00 86.19 82 ALA A C 1
ATOM 653 O O . ALA A 1 82 ? -13.711 -12.047 9.574 1.00 86.19 82 ALA A O 1
ATOM 654 N N . SER A 1 83 ? -12.622 -10.088 9.762 1.00 84.88 83 SER A N 1
ATOM 655 C CA . SER A 1 83 ? -13.519 -9.315 8.910 1.00 84.88 83 SER A CA 1
ATOM 656 C C . SER A 1 83 ? -13.054 -9.172 7.454 1.00 84.88 83 SER A C 1
ATOM 658 O O . SER A 1 83 ? -13.790 -8.583 6.665 1.00 84.88 83 SER A O 1
ATOM 660 N N . GLU A 1 84 ? -11.890 -9.724 7.081 1.00 82.75 84 GLU A N 1
ATOM 661 C CA . GLU A 1 84 ? -11.290 -9.620 5.736 1.00 82.75 84 GLU A CA 1
ATOM 662 C C . GLU A 1 84 ? -12.217 -10.141 4.623 1.00 82.75 84 GLU A C 1
ATOM 664 O O . GLU A 1 84 ? -12.300 -9.543 3.553 1.00 82.75 84 GLU A O 1
ATOM 669 N N . ASP A 1 85 ? -12.978 -11.200 4.907 1.00 85.38 85 ASP A N 1
ATOM 670 C CA . ASP A 1 85 ? -13.892 -11.842 3.953 1.00 85.38 85 ASP A CA 1
ATOM 671 C C . ASP A 1 85 ? -15.315 -11.243 3.956 1.00 85.38 85 ASP A C 1
ATOM 673 O O . ASP A 1 85 ? -16.231 -11.777 3.319 1.00 85.38 85 ASP A O 1
ATOM 677 N N . LEU A 1 86 ? -15.559 -10.162 4.706 1.00 86.38 86 LEU A N 1
ATOM 678 C CA . LEU A 1 86 ? -16.881 -9.538 4.752 1.00 86.38 86 LEU A CA 1
ATOM 679 C C . LEU A 1 86 ? -17.136 -8.686 3.508 1.00 86.38 86 LEU A C 1
ATOM 681 O O . LEU A 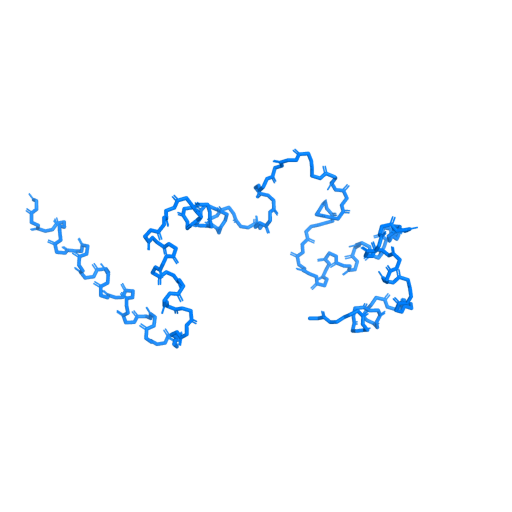1 86 ? -16.335 -7.834 3.128 1.00 86.38 86 LEU A O 1
ATOM 685 N N . ASP A 1 87 ? -18.321 -8.853 2.921 1.00 89.00 87 ASP A N 1
ATOM 686 C CA . ASP A 1 87 ? -18.798 -7.943 1.883 1.00 89.00 87 ASP A CA 1
ATOM 687 C C . ASP A 1 87 ? -18.995 -6.511 2.448 1.00 89.00 87 ASP A C 1
ATOM 689 O O . ASP A 1 87 ? -19.321 -6.346 3.633 1.00 89.00 87 ASP A O 1
ATOM 693 N N . PRO A 1 88 ? -18.847 -5.468 1.607 1.00 85.56 88 PRO A N 1
ATOM 694 C CA . PRO A 1 88 ? -19.061 -4.075 1.997 1.00 85.56 88 PRO A CA 1
ATOM 695 C C . PRO A 1 88 ? -20.368 -3.800 2.754 1.00 85.56 88 PRO A C 1
ATOM 697 O O . PRO A 1 88 ? -20.375 -2.979 3.677 1.00 85.56 88 PRO A O 1
ATOM 700 N N . GLN A 1 89 ? -21.474 -4.465 2.400 1.00 85.94 89 GLN A N 1
ATOM 701 C CA . GLN A 1 89 ? -22.751 -4.264 3.084 1.00 85.94 89 GLN A CA 1
ATOM 702 C C . GLN A 1 89 ? -22.712 -4.805 4.519 1.00 85.94 89 GLN A C 1
ATOM 704 O O . GLN A 1 89 ? -23.081 -4.084 5.449 1.00 85.94 89 GLN A O 1
ATOM 709 N N . LYS A 1 90 ? -22.182 -6.014 4.729 1.00 85.81 90 LYS A N 1
ATOM 710 C CA . LYS A 1 90 ? -21.980 -6.577 6.077 1.00 85.81 90 LYS A CA 1
ATOM 711 C C . LYS A 1 90 ? -21.022 -5.741 6.922 1.00 85.81 90 LYS A C 1
ATOM 713 O O . LYS A 1 90 ? -21.272 -5.530 8.106 1.00 85.81 90 LYS A O 1
ATOM 718 N N . MET A 1 91 ? -19.956 -5.208 6.325 1.00 85.50 91 MET A N 1
ATOM 719 C CA . MET A 1 91 ? -19.041 -4.306 7.032 1.00 85.50 91 MET A CA 1
ATOM 720 C C . MET A 1 91 ? -19.763 -3.041 7.520 1.00 85.50 91 MET A C 1
ATOM 722 O O . MET A 1 91 ? -19.557 -2.591 8.649 1.00 85.50 91 MET A O 1
ATOM 726 N N . LYS A 1 92 ? -20.665 -2.490 6.698 1.00 85.50 92 LYS A N 1
ATOM 727 C CA . LYS A 1 92 ? -21.500 -1.343 7.076 1.00 85.50 92 LYS A CA 1
ATOM 728 C C . LYS A 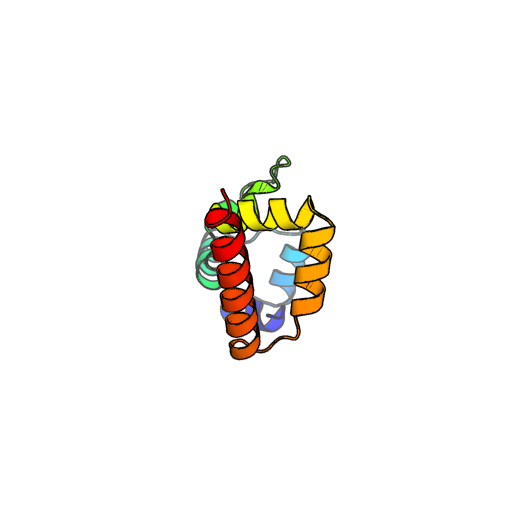1 92 ? -22.450 -1.676 8.229 1.00 85.50 92 LYS A C 1
ATOM 730 O O . LYS A 1 92 ? -22.645 -0.842 9.111 1.00 85.50 92 LYS A O 1
ATOM 735 N N . GLU A 1 93 ? -23.021 -2.879 8.252 1.00 88.12 93 GLU A N 1
ATOM 736 C CA . GLU A 1 93 ? -23.853 -3.348 9.369 1.00 88.12 93 GLU A CA 1
ATOM 737 C C . GLU A 1 93 ? -23.053 -3.432 10.674 1.00 88.12 93 GLU A C 1
ATOM 739 O O . GLU A 1 93 ? -23.490 -2.900 11.696 1.00 88.12 93 GLU A O 1
ATOM 744 N N . VAL A 1 94 ? -21.846 -4.007 10.629 1.00 86.31 94 VAL A N 1
ATOM 745 C CA . VAL A 1 94 ? -20.929 -4.064 11.781 1.00 86.31 94 VAL A CA 1
ATOM 746 C C . VAL A 1 94 ? -20.574 -2.658 12.271 1.00 86.31 94 VAL A C 1
ATOM 748 O O . VAL A 1 94 ? -20.656 -2.387 13.469 1.00 86.31 94 VAL A O 1
ATOM 751 N N . TYR A 1 95 ? -20.241 -1.741 11.360 1.00 84.81 95 TYR A N 1
ATOM 752 C CA . TYR A 1 95 ? -19.959 -0.342 11.693 1.00 84.81 95 TYR A CA 1
ATOM 753 C C . TYR A 1 95 ? -21.135 0.331 12.416 1.00 84.81 95 TYR A C 1
ATOM 755 O O . TYR A 1 95 ? -20.956 0.946 13.470 1.00 84.81 95 TYR A O 1
ATOM 763 N N . ASN A 1 96 ? -22.352 0.168 11.890 1.00 88.50 96 ASN A N 1
ATOM 764 C CA . ASN A 1 96 ? -23.558 0.718 12.506 1.00 88.50 96 ASN A CA 1
ATOM 765 C C . ASN A 1 96 ? -23.797 0.131 13.903 1.00 88.50 96 ASN A C 1
ATOM 767 O O . ASN A 1 96 ? -24.159 0.868 14.821 1.00 88.50 96 ASN A O 1
ATOM 771 N N . TYR A 1 97 ? -23.562 -1.171 14.081 1.00 89.69 97 TYR A N 1
ATOM 772 C CA . TYR A 1 97 ? -23.712 -1.833 15.373 1.00 89.69 97 TYR A CA 1
ATOM 773 C C . TYR A 1 97 ? -22.688 -1.340 16.405 1.00 89.69 97 TYR A C 1
ATOM 775 O O . TYR A 1 97 ? -23.059 -1.028 17.535 1.00 89.69 97 TYR A O 1
ATOM 783 N N . ILE A 1 98 ? -21.420 -1.176 16.016 1.00 87.12 98 ILE A N 1
ATOM 784 C CA . ILE A 1 98 ? -20.385 -0.598 16.888 1.00 87.12 98 ILE A CA 1
ATOM 785 C C . ILE A 1 98 ? -20.773 0.820 17.327 1.00 87.12 98 ILE A C 1
ATOM 787 O O . ILE A 1 98 ? -20.672 1.148 18.509 1.00 87.12 98 ILE A O 1
ATOM 791 N N . ASN A 1 99 ? -21.253 1.659 16.405 1.00 86.81 99 ASN A N 1
ATOM 792 C CA . ASN A 1 99 ? -21.713 3.010 16.738 1.00 86.81 99 ASN A CA 1
ATOM 793 C C . ASN A 1 99 ? -22.929 2.999 17.670 1.00 86.81 99 ASN A C 1
ATOM 795 O O . ASN A 1 99 ? -22.997 3.807 18.597 1.00 86.81 99 ASN A O 1
ATOM 799 N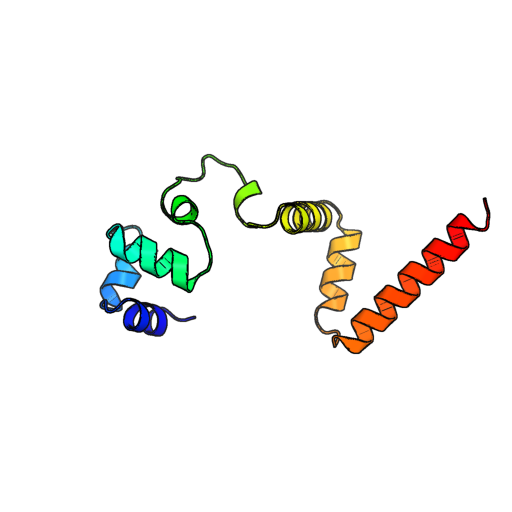 N . TYR A 1 100 ? -23.863 2.068 17.463 1.00 90.94 100 TYR A N 1
ATOM 800 C CA . TYR A 1 100 ? -24.989 1.867 18.368 1.00 90.94 100 TYR A CA 1
ATOM 801 C C . TYR A 1 100 ? -24.513 1.535 19.789 1.00 90.94 100 TYR A C 1
ATOM 803 O O . TYR A 1 100 ? -24.947 2.194 20.733 1.00 90.94 100 TYR A O 1
ATOM 811 N N . LEU A 1 101 ? -23.579 0.591 19.953 1.00 89.88 101 LEU A N 1
ATOM 812 C CA . LEU A 1 101 ? -23.027 0.241 21.267 1.00 89.88 101 LEU A CA 1
ATOM 813 C C . LEU A 1 101 ? -22.348 1.439 21.944 1.00 89.88 101 LEU A C 1
ATOM 815 O O . LEU A 1 101 ? -22.675 1.753 23.086 1.00 89.88 101 LEU A O 1
ATOM 819 N N . LYS A 1 102 ? -21.498 2.179 21.219 1.00 84.62 102 LYS A N 1
ATOM 820 C CA . LYS A 1 102 ? -20.853 3.399 21.739 1.00 84.62 102 LYS A CA 1
ATOM 821 C C . LYS A 1 102 ? -21.867 4.439 22.215 1.00 84.62 102 LYS A C 1
ATOM 823 O O . LYS A 1 102 ? -21.692 5.038 23.272 1.00 84.62 102 LYS A O 1
ATOM 828 N N . SER A 1 103 ? -22.956 4.622 21.464 1.00 87.50 103 SER A N 1
ATOM 829 C CA . SER A 1 103 ? -24.028 5.545 21.850 1.00 87.50 103 SER A CA 1
ATOM 830 C C . SER A 1 103 ? -24.755 5.111 23.125 1.00 87.50 103 SER A C 1
ATOM 832 O O . SER A 1 103 ? -25.279 5.955 23.842 1.00 87.50 103 SER A O 1
ATOM 834 N N . LYS A 1 104 ? -24.802 3.810 23.432 1.00 88.06 104 LYS A N 1
ATOM 835 C CA . LYS A 1 104 ? -25.422 3.293 24.659 1.00 88.06 104 LYS A CA 1
ATOM 836 C C . LYS A 1 104 ? -24.519 3.445 25.878 1.00 88.06 104 LYS A C 1
ATOM 838 O O . LYS A 1 104 ? -25.039 3.717 26.951 1.00 88.06 104 LYS A O 1
ATOM 843 N N . GLU A 1 105 ? -23.205 3.328 25.713 1.00 80.56 105 GLU A N 1
ATOM 844 C CA . GLU A 1 105 ? -22.252 3.554 26.807 1.00 80.56 105 GLU A CA 1
ATOM 845 C C . GLU A 1 105 ? -22.182 5.031 27.212 1.00 80.56 105 GLU A C 1
ATOM 847 O O . GLU A 1 105 ? -22.193 5.327 28.397 1.00 80.56 105 GLU A O 1
ATOM 852 N N . HIS A 1 106 ? -22.226 5.962 26.252 1.00 61.59 106 HIS A N 1
ATOM 853 C CA . HIS A 1 106 ? -22.218 7.407 26.544 1.00 61.59 106 HIS A CA 1
ATOM 854 C C . HIS A 1 106 ? -23.544 7.958 27.100 1.00 61.59 106 HIS A C 1
ATOM 856 O O . HIS A 1 106 ? -23.578 9.090 27.560 1.00 61.59 106 HIS A O 1
ATOM 862 N N . ASN A 1 107 ? -24.645 7.199 27.029 1.00 59.47 107 ASN A N 1
ATOM 863 C CA . ASN A 1 107 ? -25.947 7.597 27.590 1.00 59.47 107 ASN A CA 1
ATOM 864 C C . ASN A 1 107 ? -26.211 6.994 28.984 1.00 59.47 107 ASN A C 1
ATOM 866 O O . ASN A 1 107 ? -27.284 7.213 29.543 1.00 59.47 107 ASN A O 1
ATOM 870 N N . ASN A 1 108 ? -25.273 6.200 29.510 1.00 53.97 108 ASN A N 1
ATOM 871 C CA . ASN A 1 108 ? -25.335 5.598 30.844 1.00 53.97 108 ASN A CA 1
ATOM 872 C C . ASN A 1 108 ? -24.339 6.246 31.835 1.00 53.97 108 ASN A C 1
ATOM 874 O O . ASN A 1 108 ? -24.167 5.721 32.936 1.00 53.97 108 ASN A O 1
ATOM 878 N N . GLU A 1 109 ? -23.719 7.367 31.453 1.00 44.19 109 GLU A N 1
ATOM 879 C CA . GLU A 1 109 ? -22.998 8.314 32.322 1.00 44.19 109 GLU A CA 1
ATOM 880 C C . GLU A 1 109 ? -23.818 9.603 32.472 1.00 44.19 109 GLU A C 1
ATOM 882 O O . GLU A 1 109 ? -23.808 10.177 33.586 1.00 44.19 109 GLU A O 1
#

pLDDT: mean 84.7, std 12.56, range [42.91, 96.81]

Nearest PDB structures (foldseek):
  2xj3-assembly1_B  TM=8.938E-01  e=1.143E-02  Enterococcus faecalis
  6f8s-assembly1_C  TM=6.142E-01  e=2.563E-02  Pseudomonas putida
  2eby-assembly1_B  TM=5.456E-01  e=1.660E-02  Escherichia coli
  3op9-assembly1_A  TM=5.131E-01  e=1.010E-02  Listeria innocua
  6jq1-assembly1_A  TM=5.296E-01  e=6.923E-02  Deinococcus geothermalis DSM 11300

Foldseek 3Di:
DDLCVLCVQLVHDSVVSVCVVVVVDADDPVSLVSVCVVVVHDSCVRVDPPPPDPQRPDPDNVVSVVVVVLVPDVVNVVVVVVCVPPDPVVVVVVVVVVVVVVVVVVVVD

Radius of gyration: 20.76 Å; Cα contacts (8 Å, |Δi|>4): 41; chains: 1; bounding box: 48×23×55 Å

Mean predicted aligned error: 11.12 Å